Protein AF-A0A9D5PE69-F1 (afdb_monomer_lite)

Sequence (178 aa):
MKKVLILTLLLMLSMAAHSQGIYTKVTKYDKFDDVEWEKNIKTLISKSDSTIVIETKGSKPEEYRYKDIFPLAEHDGNRDNLVNIVADVWGYESQYIVFSEKNIEEFKKDYEENLGAEADSLSEDALKMALGLMVIKQIKNLPTITFRTISRYDFTFEYKTDMVWIKFKDGSRIIYSK

pLDDT: mean 82.61, std 13.85, range [40.75, 96.88]

Structure (mmCIF, N/CA/C/O backbone):
data_AF-A0A9D5PE69-F1
#
_entry.id   AF-A0A9D5PE69-F1
#
loop_
_atom_site.group_PDB
_atom_site.id
_atom_site.type_symbol
_atom_site.label_atom_id
_atom_site.label_alt_id
_atom_site.label_comp_id
_atom_site.label_asym_id
_atom_site.label_entity_id
_atom_site.label_seq_id
_atom_site.pdbx_PDB_ins_code
_atom_site.Cartn_x
_atom_site.Cartn_y
_atom_site.Cartn_z
_atom_site.occupancy
_atom_site.B_iso_or_equiv
_atom_site.auth_seq_id
_atom_site.auth_comp_id
_atom_site.auth_asym_id
_atom_site.auth_atom_id
_atom_site.pdbx_PDB_model_num
ATOM 1 N N . MET A 1 1 ? -19.891 35.396 -11.119 1.00 48.38 1 MET A N 1
ATOM 2 C CA . MET A 1 1 ? -18.513 34.876 -11.292 1.00 48.38 1 MET A CA 1
ATOM 3 C C . MET A 1 1 ? -17.858 34.459 -9.974 1.00 48.38 1 MET A C 1
ATOM 5 O O . MET A 1 1 ? -17.569 33.280 -9.845 1.00 48.38 1 MET A O 1
ATOM 9 N N . LYS A 1 2 ? -17.711 35.334 -8.959 1.00 46.41 2 LYS A N 1
ATOM 10 C CA . LYS A 1 2 ? -17.125 34.954 -7.646 1.00 46.41 2 LYS A CA 1
ATOM 11 C C . LYS A 1 2 ? -17.833 33.772 -6.953 1.00 46.41 2 LYS A C 1
ATOM 13 O O . LYS A 1 2 ? -17.172 32.876 -6.454 1.00 46.41 2 LYS A O 1
ATOM 18 N N . LYS A 1 3 ? -19.173 33.731 -6.991 1.00 48.38 3 LYS A N 1
ATOM 19 C CA . LYS A 1 3 ? -19.973 32.629 -6.414 1.00 48.38 3 LYS A CA 1
ATOM 20 C C . LYS A 1 3 ? -19.800 31.291 -7.149 1.00 48.38 3 LYS A C 1
ATOM 22 O O . LYS A 1 3 ? -19.865 30.251 -6.515 1.00 48.38 3 LYS A O 1
ATOM 27 N N . VAL A 1 4 ? -19.551 31.332 -8.462 1.00 60.97 4 VAL A N 1
ATOM 28 C CA . VAL A 1 4 ? -19.325 30.128 -9.278 1.00 60.97 4 VAL A CA 1
ATOM 29 C C . VAL A 1 4 ? -17.941 29.563 -8.984 1.00 60.97 4 VAL A C 1
ATOM 31 O O . VAL A 1 4 ? -17.851 28.384 -8.698 1.00 60.97 4 VAL A O 1
ATOM 34 N N . LEU A 1 5 ? -16.907 30.414 -8.926 1.00 58.50 5 LEU A N 1
ATOM 35 C CA . LEU A 1 5 ? -15.535 30.033 -8.555 1.00 58.50 5 LEU A CA 1
ATOM 36 C C . LEU A 1 5 ? -15.437 29.380 -7.169 1.00 58.50 5 LEU A C 1
ATOM 38 O O . LEU A 1 5 ? -14.717 28.402 -7.003 1.00 58.50 5 LEU A O 1
ATOM 42 N N . ILE A 1 6 ? -16.168 29.899 -6.178 1.00 66.12 6 ILE A N 1
ATOM 43 C CA . ILE A 1 6 ? -16.204 29.310 -4.830 1.00 66.12 6 ILE A CA 1
ATOM 44 C C . ILE A 1 6 ? -16.885 27.937 -4.857 1.00 66.12 6 ILE A C 1
ATOM 46 O O . ILE A 1 6 ? -16.416 27.014 -4.199 1.00 66.12 6 ILE A O 1
ATOM 50 N N . LEU A 1 7 ? -17.954 27.783 -5.646 1.00 61.38 7 LEU A N 1
ATOM 51 C CA . LEU A 1 7 ? -18.647 26.507 -5.799 1.00 61.38 7 LEU A CA 1
ATOM 52 C C . LEU A 1 7 ? -17.767 25.470 -6.515 1.00 61.38 7 LEU A C 1
ATOM 54 O O . LEU A 1 7 ? -17.708 24.333 -6.063 1.00 61.38 7 LEU A O 1
ATOM 58 N N . THR A 1 8 ? -17.031 25.853 -7.568 1.00 57.31 8 THR A N 1
ATOM 59 C CA . THR A 1 8 ? -16.067 24.956 -8.230 1.00 57.31 8 THR A CA 1
ATOM 60 C C . THR A 1 8 ? -14.902 24.591 -7.322 1.00 57.31 8 THR A C 1
ATOM 62 O O . THR A 1 8 ? -14.482 23.440 -7.326 1.00 57.31 8 THR A O 1
ATOM 65 N N . LEU A 1 9 ? -14.397 25.523 -6.510 1.00 57.78 9 LEU A N 1
ATOM 66 C CA . LEU A 1 9 ? -13.335 25.233 -5.545 1.00 57.78 9 LEU A CA 1
ATOM 67 C C . LEU A 1 9 ? -13.820 24.275 -4.445 1.00 57.78 9 LEU A C 1
ATOM 69 O O . LEU A 1 9 ? -13.115 23.330 -4.108 1.00 57.78 9 LEU A O 1
ATOM 73 N N . LEU A 1 10 ? -15.040 24.468 -3.933 1.00 55.41 10 LEU A N 1
ATOM 74 C CA . LEU A 1 10 ? -15.668 23.564 -2.962 1.00 55.41 10 LEU A CA 1
ATOM 75 C C . LEU A 1 10 ? -15.942 22.175 -3.553 1.00 55.41 10 LEU A C 1
ATOM 77 O O . LEU A 1 10 ? -15.739 21.186 -2.858 1.00 55.41 10 LEU A O 1
ATOM 81 N N . LEU A 1 11 ? -16.347 22.094 -4.825 1.00 49.66 11 LEU A N 1
ATOM 82 C CA . LEU A 1 11 ? -16.509 20.834 -5.562 1.00 49.66 11 LEU A CA 1
ATOM 83 C C . LEU A 1 11 ? -15.170 20.118 -5.787 1.00 49.66 11 LEU A C 1
ATOM 85 O O . LEU A 1 11 ? -15.094 18.907 -5.627 1.00 49.66 11 LEU A O 1
ATOM 89 N N . MET A 1 12 ? -14.096 20.843 -6.107 1.00 50.03 12 MET A N 1
ATOM 90 C CA . MET A 1 12 ? -12.767 20.241 -6.268 1.00 50.03 12 MET A CA 1
ATOM 91 C C . MET A 1 12 ? -12.182 19.767 -4.930 1.00 50.03 12 MET A C 1
ATOM 93 O O . MET A 1 12 ? -11.586 18.696 -4.868 1.00 50.03 12 MET A O 1
ATOM 97 N N . LEU A 1 13 ? -12.402 20.515 -3.844 1.00 49.12 13 LEU A N 1
ATOM 98 C CA . LEU A 1 13 ? -12.000 20.112 -2.493 1.00 49.12 13 LEU A CA 1
ATOM 99 C C . LEU A 1 13 ? -12.818 18.917 -1.980 1.00 49.12 13 LEU A C 1
ATOM 101 O O . LEU A 1 13 ? -12.261 18.039 -1.326 1.00 49.12 13 LEU A O 1
ATOM 105 N N . SER A 1 14 ? -14.117 18.844 -2.296 1.00 46.12 14 SER A N 1
ATOM 106 C CA . SER A 1 14 ? -14.945 17.690 -1.932 1.00 46.12 14 SER A CA 1
ATOM 107 C C . SER A 1 14 ? -14.595 16.444 -2.749 1.00 46.12 14 SER A C 1
ATOM 109 O O . SER A 1 14 ? -14.626 15.347 -2.194 1.00 46.12 14 SER A O 1
ATOM 111 N N . MET A 1 15 ? -14.195 16.596 -4.017 1.00 40.75 15 MET A N 1
ATOM 112 C CA . MET A 1 15 ? -13.679 15.500 -4.847 1.00 40.75 15 MET A CA 1
ATOM 113 C C . MET A 1 15 ? -12.302 15.011 -4.374 1.00 40.75 15 MET A C 1
ATOM 115 O O . MET A 1 15 ? -12.088 13.805 -4.306 1.00 40.75 15 MET A O 1
ATOM 119 N N . ALA A 1 16 ? -11.402 15.910 -3.958 1.00 45.75 16 ALA A N 1
ATOM 120 C CA . ALA A 1 16 ? -10.113 15.535 -3.365 1.00 45.75 16 ALA A CA 1
ATOM 121 C C . ALA A 1 16 ? -10.272 14.801 -2.019 1.00 45.75 16 ALA A C 1
ATOM 123 O O . ALA A 1 16 ? -9.491 13.908 -1.700 1.00 45.75 16 ALA A O 1
ATOM 124 N N . ALA A 1 17 ? -11.319 15.126 -1.253 1.00 43.00 17 ALA A N 1
ATOM 125 C CA . ALA A 1 17 ? -11.641 14.445 -0.001 1.00 43.00 17 ALA A CA 1
ATOM 126 C C . ALA A 1 17 ? -12.222 13.027 -0.196 1.00 43.00 17 ALA A C 1
ATOM 128 O O . ALA A 1 17 ? -12.241 12.251 0.756 1.00 43.00 17 ALA A O 1
ATOM 129 N N . HIS A 1 18 ? -12.691 12.670 -1.400 1.00 41.72 18 HIS A N 1
ATOM 130 C CA . HIS A 1 18 ? -13.380 11.395 -1.645 1.00 41.72 18 HIS A CA 1
ATOM 131 C C . HIS A 1 18 ? -12.456 10.187 -1.901 1.00 41.72 18 HIS A C 1
ATOM 133 O O . HIS A 1 18 ? -12.957 9.066 -1.889 1.00 41.72 18 HIS A O 1
ATOM 139 N N . SER A 1 19 ? -11.133 10.356 -2.065 1.00 53.53 19 SER A N 1
ATOM 140 C CA . SER A 1 19 ? -10.182 9.221 -2.173 1.00 53.53 19 SER A CA 1
ATOM 141 C C . SER A 1 19 ? -9.100 9.176 -1.084 1.00 53.53 19 SER A C 1
ATOM 143 O O . SER A 1 19 ? -8.148 8.397 -1.182 1.00 53.53 19 SER A O 1
ATOM 145 N N . GLN A 1 20 ? -9.243 9.986 -0.029 1.00 64.38 20 GLN A N 1
ATOM 146 C CA . GLN A 1 20 ? -8.244 10.129 1.028 1.00 64.38 20 GLN A CA 1
ATOM 147 C C . GLN A 1 20 ? -8.696 9.442 2.323 1.00 64.38 20 GLN A C 1
ATOM 149 O O . GLN A 1 20 ? -9.650 9.857 2.981 1.00 64.38 20 GLN A O 1
ATOM 154 N N . GLY A 1 21 ? -7.988 8.385 2.721 1.00 80.19 21 GLY A N 1
ATOM 155 C CA . GLY A 1 21 ? -8.188 7.727 4.009 1.00 80.19 21 GLY A CA 1
ATOM 156 C C . GLY A 1 21 ? -7.348 8.391 5.099 1.00 80.19 21 GLY A C 1
ATOM 157 O O . GLY A 1 21 ? -6.130 8.486 4.968 1.00 80.19 21 GLY A O 1
ATOM 158 N N . ILE A 1 22 ? -7.985 8.828 6.191 1.00 87.62 22 ILE A N 1
ATOM 159 C CA . ILE A 1 22 ? -7.286 9.279 7.404 1.00 87.62 22 ILE A CA 1
ATOM 160 C C . ILE A 1 22 ? -7.108 8.078 8.329 1.00 87.62 22 ILE A C 1
ATOM 162 O O . ILE A 1 22 ? -8.101 7.553 8.824 1.00 87.62 22 ILE A O 1
ATOM 166 N N . TYR A 1 23 ? -5.864 7.688 8.589 1.00 90.81 23 TYR A N 1
ATOM 167 C CA . TYR A 1 23 ? -5.476 6.619 9.510 1.00 90.81 23 TYR A CA 1
ATOM 168 C C . TYR A 1 23 ? -4.899 7.231 10.784 1.00 90.81 23 TYR A C 1
ATOM 170 O O . TYR A 1 23 ? -4.246 8.276 10.741 1.00 90.81 23 TYR A O 1
ATOM 178 N N . THR A 1 24 ? -5.171 6.621 11.930 1.00 92.31 24 THR A N 1
ATOM 179 C CA . THR A 1 24 ? -4.864 7.186 13.257 1.00 92.31 24 THR A CA 1
ATOM 180 C C . THR A 1 24 ? -3.729 6.451 13.961 1.00 92.31 24 THR A C 1
ATOM 182 O O . THR A 1 24 ? -3.146 6.988 14.907 1.00 92.31 24 THR A O 1
ATOM 185 N N . LYS A 1 25 ? -3.392 5.251 13.480 1.00 93.88 25 LYS A N 1
ATOM 186 C CA . LYS A 1 25 ? -2.401 4.362 14.070 1.00 93.88 25 LYS A CA 1
ATOM 187 C C . LYS A 1 25 ? -1.526 3.726 12.993 1.00 93.88 25 LYS A C 1
ATOM 189 O O . LYS A 1 25 ? -2.030 3.304 11.952 1.00 93.88 25 LYS A O 1
ATOM 194 N N . VAL A 1 26 ? -0.226 3.642 13.275 1.00 95.12 26 VAL A N 1
ATOM 195 C CA . VAL A 1 26 ? 0.774 2.979 12.430 1.00 95.12 26 VAL A CA 1
ATOM 196 C C . VAL A 1 26 ? 1.564 1.983 13.269 1.00 95.12 26 VAL A C 1
ATOM 198 O O . VAL A 1 26 ? 2.124 2.359 14.302 1.00 95.12 26 VAL A O 1
ATOM 201 N N . THR A 1 27 ? 1.634 0.738 12.810 1.00 95.88 27 THR A N 1
ATOM 202 C CA . THR A 1 27 ? 2.384 -0.338 13.466 1.00 95.88 27 THR A CA 1
ATOM 203 C C . THR A 1 27 ? 3.348 -0.970 12.470 1.00 95.88 27 THR A C 1
ATOM 205 O O . THR A 1 27 ? 2.958 -1.317 11.354 1.00 95.88 27 THR A O 1
ATOM 208 N N . LYS A 1 28 ? 4.611 -1.124 12.869 1.00 95.81 28 LYS A N 1
ATOM 209 C CA . LYS A 1 28 ? 5.624 -1.863 12.116 1.00 95.81 28 LYS A CA 1
ATOM 210 C C . LYS A 1 28 ? 5.778 -3.249 12.718 1.00 95.81 28 LYS A C 1
ATOM 212 O O . LYS A 1 28 ? 5.985 -3.383 13.923 1.00 95.81 28 LYS A O 1
ATOM 217 N N . TYR A 1 29 ? 5.715 -4.243 11.848 1.00 96.88 29 TYR A N 1
ATOM 218 C CA . TYR A 1 29 ? 6.029 -5.625 12.159 1.00 96.88 29 TYR A CA 1
ATOM 219 C C . TYR A 1 29 ? 7.286 -6.049 11.411 1.00 96.88 29 TYR A C 1
ATOM 221 O O . TYR A 1 29 ? 7.509 -5.616 10.269 1.00 96.88 29 TYR A O 1
ATOM 229 N N . ASP A 1 30 ? 8.062 -6.924 12.032 1.00 95.06 30 ASP A N 1
ATOM 230 C CA . ASP A 1 30 ? 9.142 -7.635 11.368 1.00 95.06 30 ASP A CA 1
ATOM 231 C C . ASP A 1 30 ? 8.600 -8.805 10.516 1.00 95.06 30 ASP A C 1
ATOM 233 O O . ASP A 1 30 ? 7.400 -8.921 10.254 1.00 95.06 30 ASP A O 1
ATOM 237 N N . LYS A 1 31 ? 9.501 -9.660 10.026 1.00 93.88 31 LYS A N 1
ATOM 238 C CA . LYS A 1 31 ? 9.159 -10.818 9.184 1.00 93.88 31 LYS A CA 1
ATOM 239 C C . LYS A 1 31 ? 8.583 -12.019 9.947 1.00 93.88 31 LYS A C 1
ATOM 241 O O . LYS A 1 31 ? 8.164 -12.979 9.306 1.00 93.88 31 LYS A O 1
ATOM 246 N N . PHE A 1 32 ? 8.620 -11.993 11.277 1.00 94.75 32 PHE A N 1
ATOM 247 C CA . PHE A 1 32 ? 8.115 -13.035 12.171 1.00 94.75 32 PHE A CA 1
ATOM 248 C C . PHE A 1 32 ? 6.811 -12.624 12.863 1.00 94.75 32 PHE A C 1
ATOM 250 O O . PHE A 1 32 ? 6.362 -13.310 13.775 1.00 94.75 32 PHE A O 1
ATOM 257 N N . ASP A 1 33 ? 6.187 -11.540 12.390 1.00 90.25 33 ASP A N 1
ATOM 258 C CA . ASP A 1 33 ? 4.982 -10.938 12.959 1.00 90.25 33 ASP A CA 1
ATOM 259 C C . ASP A 1 33 ? 5.182 -10.307 14.353 1.00 90.25 33 ASP A C 1
ATOM 261 O O . ASP A 1 33 ? 4.195 -9.965 15.013 1.00 90.25 33 ASP A O 1
ATOM 265 N N . ASP A 1 34 ? 6.427 -10.049 14.767 1.00 95.00 34 ASP A N 1
ATOM 266 C CA . ASP A 1 34 ? 6.729 -9.318 15.997 1.00 95.00 34 ASP A CA 1
ATOM 267 C C . ASP A 1 34 ? 6.584 -7.806 15.779 1.00 95.00 34 ASP A C 1
ATOM 269 O O . ASP A 1 34 ? 6.967 -7.257 14.743 1.00 95.00 34 ASP A O 1
ATOM 273 N N . VAL A 1 35 ? 6.018 -7.103 16.766 1.00 96.75 35 VAL A N 1
ATOM 274 C CA . VAL A 1 35 ? 5.859 -5.642 16.714 1.00 96.75 35 VAL A CA 1
ATOM 275 C C . VAL A 1 35 ? 7.199 -4.971 17.019 1.00 96.75 35 VAL A C 1
ATOM 277 O O . VAL A 1 35 ? 7.646 -4.973 18.164 1.00 96.75 35 VAL A O 1
ATOM 280 N N . GLU A 1 36 ? 7.808 -4.330 16.020 1.00 96.44 36 GLU A N 1
ATOM 281 C CA . GLU A 1 36 ? 9.028 -3.534 16.218 1.00 96.44 36 GLU A CA 1
ATOM 282 C C . GLU A 1 36 ? 8.713 -2.190 16.882 1.00 96.44 36 GLU A C 1
ATOM 284 O O . GLU A 1 36 ? 9.415 -1.744 17.789 1.00 96.44 36 GLU A O 1
ATOM 289 N N . TRP A 1 37 ? 7.657 -1.516 16.414 1.00 96.75 37 TRP A N 1
ATOM 290 C CA . TRP A 1 37 ? 7.181 -0.265 17.001 1.00 96.75 37 TRP A CA 1
ATOM 291 C C . TRP A 1 37 ? 5.731 0.041 16.631 1.00 96.75 37 TRP A C 1
ATOM 293 O O . TRP A 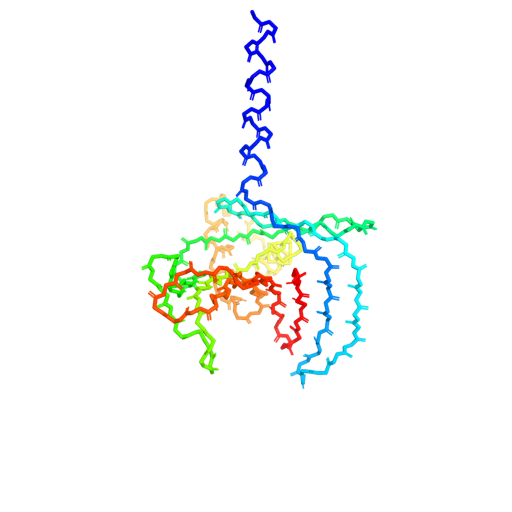1 37 ? 5.199 -0.404 15.613 1.00 96.75 37 TRP A O 1
ATOM 303 N N . GLU A 1 38 ? 5.109 0.890 17.447 1.00 96.56 38 GLU A N 1
ATOM 304 C CA . GLU A 1 38 ? 3.738 1.355 17.272 1.00 96.56 38 GLU A CA 1
ATOM 305 C C . GLU A 1 38 ? 3.620 2.850 17.599 1.00 96.56 38 GLU A C 1
ATOM 307 O O . GLU A 1 38 ? 4.224 3.340 18.555 1.00 96.56 38 GLU A O 1
ATOM 312 N N . LYS A 1 39 ? 2.852 3.593 16.792 1.00 95.25 39 LYS A N 1
ATOM 313 C CA . LYS A 1 39 ? 2.626 5.033 16.970 1.00 95.25 39 LYS A CA 1
ATOM 314 C C . LYS A 1 39 ? 1.165 5.401 16.719 1.00 95.25 39 LYS A C 1
ATOM 316 O O . LYS A 1 39 ? 0.601 5.071 15.678 1.00 95.25 39 LYS A O 1
ATOM 321 N N . ASN A 1 40 ? 0.594 6.190 17.627 1.00 95.75 40 ASN A N 1
ATOM 322 C CA . ASN A 1 40 ? -0.689 6.868 17.422 1.00 95.75 40 ASN A CA 1
ATOM 323 C C . ASN A 1 40 ? -0.441 8.189 16.687 1.00 95.75 40 ASN A C 1
ATOM 325 O O . ASN A 1 40 ? -0.222 9.234 17.304 1.00 95.75 40 ASN A O 1
ATOM 329 N N . ILE A 1 41 ? -0.398 8.127 15.358 1.00 93.25 41 ILE A N 1
ATOM 330 C CA . ILE A 1 41 ? -0.054 9.255 14.499 1.00 93.25 41 ILE A CA 1
ATOM 331 C C . ILE A 1 41 ? -0.982 9.315 13.293 1.00 93.25 41 ILE A C 1
ATOM 333 O O . ILE A 1 41 ? -1.252 8.313 12.633 1.00 93.25 41 ILE A O 1
ATOM 337 N N . LYS A 1 42 ? -1.471 10.524 13.003 1.00 93.25 42 LYS A N 1
ATOM 338 C CA . LYS A 1 42 ? -2.332 10.749 11.845 1.00 93.25 42 LYS A CA 1
ATOM 339 C C . LYS A 1 42 ? -1.527 10.583 10.562 1.00 93.25 42 LYS A C 1
ATOM 341 O O . LYS A 1 42 ? -0.511 11.259 10.388 1.00 93.25 42 LYS A O 1
ATOM 346 N N . THR A 1 43 ? -2.034 9.733 9.682 1.00 92.69 43 THR A N 1
ATOM 347 C CA . THR A 1 43 ? -1.486 9.487 8.352 1.00 92.69 43 THR A CA 1
ATOM 348 C C . THR A 1 43 ? -2.590 9.643 7.324 1.00 92.69 43 THR A C 1
ATOM 350 O O . THR A 1 43 ? -3.671 9.078 7.479 1.00 92.69 43 THR A O 1
ATOM 353 N N . LEU A 1 44 ? -2.327 10.425 6.287 1.00 92.88 44 LEU A N 1
ATOM 354 C CA . LEU A 1 44 ? -3.198 10.544 5.130 1.00 92.88 44 LEU A CA 1
ATOM 355 C C . LEU A 1 44 ? -2.691 9.598 4.049 1.00 92.88 44 LEU A C 1
ATOM 357 O O . LEU A 1 44 ? -1.515 9.649 3.700 1.00 92.88 44 LEU A O 1
ATOM 361 N N . ILE A 1 45 ? -3.565 8.740 3.532 1.00 93.12 45 ILE A N 1
ATOM 362 C CA . ILE A 1 45 ? -3.247 7.890 2.383 1.00 93.12 45 ILE A CA 1
ATOM 363 C C . ILE A 1 45 ? -4.222 8.230 1.269 1.00 93.12 45 ILE A C 1
ATOM 365 O O . ILE A 1 45 ? -5.433 8.050 1.422 1.00 93.12 45 ILE A O 1
ATOM 369 N N . SER A 1 46 ? -3.676 8.727 0.166 1.00 91.25 46 SER A N 1
ATOM 370 C CA . SER A 1 46 ? -4.424 9.142 -1.017 1.00 91.25 46 SER A CA 1
ATOM 371 C C . SER A 1 46 ? -4.075 8.229 -2.183 1.00 91.25 46 SER A C 1
ATOM 373 O O . SER A 1 46 ? -2.900 7.936 -2.407 1.00 91.25 46 SER A O 1
ATOM 375 N N . LYS A 1 47 ? -5.082 7.806 -2.948 1.00 90.62 47 LYS A N 1
ATOM 376 C CA . LYS A 1 47 ? -4.900 7.019 -4.174 1.00 90.62 47 LYS A CA 1
ATOM 377 C C . LYS A 1 47 ? -5.479 7.773 -5.369 1.00 90.62 47 LYS A C 1
ATOM 379 O O . LYS A 1 47 ? -6.609 8.259 -5.311 1.00 90.62 47 LYS A O 1
ATOM 384 N N . SER A 1 48 ? -4.694 7.851 -6.436 1.00 89.25 48 SER A N 1
ATOM 385 C CA . SER A 1 48 ? -5.100 8.257 -7.784 1.00 89.25 48 SER A CA 1
ATOM 386 C C . SER A 1 48 ? -4.950 7.075 -8.744 1.00 89.25 48 SER A C 1
ATOM 388 O O . SER A 1 48 ? -4.573 5.985 -8.318 1.00 89.25 48 SER A O 1
ATOM 390 N N . ASP A 1 49 ? -5.200 7.277 -10.036 1.00 86.06 49 ASP A N 1
ATOM 391 C CA . ASP A 1 49 ? -5.179 6.217 -11.056 1.00 86.06 49 ASP A CA 1
ATOM 392 C C . ASP A 1 49 ? -3.810 5.536 -11.238 1.00 86.06 49 ASP A C 1
ATOM 394 O O . ASP A 1 49 ? -3.739 4.403 -11.702 1.00 86.06 49 ASP A O 1
ATOM 398 N N . SER A 1 50 ? -2.714 6.204 -10.869 1.00 85.25 50 SER A N 1
ATOM 399 C CA . SER A 1 50 ? -1.351 5.677 -11.053 1.00 85.25 50 SER A CA 1
ATOM 400 C C . SER A 1 50 ? -0.438 5.854 -9.846 1.00 85.25 50 SER A C 1
ATOM 402 O O . SER A 1 50 ? 0.728 5.456 -9.899 1.00 85.25 50 SER A O 1
ATOM 404 N N . THR A 1 51 ? -0.923 6.503 -8.788 1.00 91.38 51 THR A N 1
ATOM 405 C CA . THR A 1 51 ? -0.089 6.916 -7.661 1.00 91.38 51 THR A CA 1
ATOM 406 C C . THR A 1 51 ? -0.808 6.704 -6.333 1.00 91.38 51 THR A C 1
ATOM 408 O O . THR A 1 51 ? -2.006 6.949 -6.202 1.00 91.38 51 THR A O 1
ATOM 411 N N . ILE A 1 52 ? -0.059 6.261 -5.333 1.00 93.56 52 ILE A N 1
ATOM 412 C CA . ILE A 1 52 ? -0.442 6.205 -3.927 1.00 93.56 52 ILE A CA 1
ATOM 413 C C . ILE A 1 52 ? 0.508 7.137 -3.177 1.00 93.56 52 ILE A C 1
ATOM 415 O O . ILE A 1 52 ? 1.723 7.035 -3.327 1.00 93.56 52 ILE A O 1
ATOM 419 N N . VAL A 1 53 ? -0.038 8.047 -2.378 1.00 93.88 53 VAL A N 1
ATOM 420 C CA . VAL A 1 53 ? 0.740 8.986 -1.562 1.00 93.88 53 VAL A CA 1
ATOM 421 C C . VAL A 1 53 ? 0.438 8.726 -0.096 1.00 93.88 53 VAL A C 1
ATOM 423 O O . VAL A 1 53 ? -0.730 8.677 0.292 1.00 93.88 53 VAL A O 1
ATOM 426 N N . ILE A 1 54 ? 1.487 8.565 0.710 1.00 93.69 54 ILE A N 1
ATOM 427 C CA . ILE A 1 54 ? 1.400 8.350 2.156 1.00 93.69 54 ILE A CA 1
ATOM 428 C C . ILE A 1 54 ? 2.037 9.543 2.867 1.00 93.69 54 ILE A C 1
ATOM 430 O O . ILE A 1 54 ? 3.244 9.765 2.795 1.00 93.69 54 ILE A O 1
ATOM 434 N N . GLU A 1 55 ? 1.224 10.304 3.595 1.00 93.88 55 GLU A N 1
ATOM 435 C CA . GLU A 1 55 ? 1.651 11.482 4.350 1.00 93.88 55 GLU A CA 1
ATOM 436 C C . GLU A 1 55 ? 1.446 11.255 5.845 1.00 93.88 55 GLU A C 1
ATOM 438 O O . GLU A 1 55 ? 0.346 11.404 6.383 1.00 93.88 55 GLU A O 1
ATOM 443 N N . THR A 1 56 ? 2.523 10.906 6.544 1.00 91.75 56 THR A N 1
ATOM 444 C CA . THR A 1 56 ? 2.512 10.815 8.008 1.00 91.75 56 THR A CA 1
ATOM 445 C C . THR A 1 56 ? 2.814 12.187 8.606 1.00 91.75 56 THR A C 1
ATOM 447 O O . THR A 1 56 ? 3.751 12.866 8.184 1.00 91.75 56 THR A O 1
ATOM 450 N N . LYS A 1 57 ? 2.039 12.619 9.610 1.00 89.44 57 LYS A N 1
ATOM 451 C CA . LYS A 1 57 ? 2.219 13.933 10.248 1.00 89.44 57 LYS A CA 1
ATOM 452 C C . LYS A 1 57 ? 3.668 14.138 10.722 1.00 89.44 57 LYS A C 1
ATOM 454 O O . LYS A 1 57 ? 4.135 13.428 11.602 1.00 89.44 57 LYS A O 1
ATOM 459 N N . GLY A 1 58 ? 4.343 15.168 10.211 1.00 87.50 58 GLY A N 1
ATOM 460 C CA . GLY A 1 58 ? 5.724 15.492 10.596 1.00 87.50 58 GLY A CA 1
ATOM 461 C C . GLY A 1 58 ? 6.800 14.711 9.833 1.00 87.50 58 GLY A C 1
ATOM 462 O O . GLY A 1 58 ? 7.969 14.783 10.199 1.00 87.50 58 GLY A O 1
ATOM 463 N N . SER A 1 59 ? 6.427 13.987 8.779 1.00 89.56 59 SER A N 1
ATOM 464 C CA . SER A 1 59 ? 7.344 13.312 7.857 1.00 89.56 59 SER A CA 1
ATOM 465 C C . SER A 1 59 ? 7.152 13.833 6.431 1.00 89.56 59 SER A C 1
ATOM 467 O O . SER A 1 59 ? 6.110 14.406 6.108 1.00 89.56 59 SER A O 1
ATOM 469 N N . LYS A 1 60 ? 8.167 13.661 5.577 1.00 90.00 60 LYS A N 1
ATOM 470 C CA . LYS A 1 60 ? 8.036 13.951 4.143 1.00 90.00 60 LYS A CA 1
ATOM 471 C C . LYS A 1 60 ? 7.026 12.962 3.529 1.00 90.00 60 LYS A C 1
ATOM 473 O O . LYS A 1 60 ? 7.087 11.787 3.889 1.00 90.00 60 LYS A O 1
ATOM 478 N N . PRO A 1 61 ? 6.133 13.405 2.626 1.00 91.50 61 PRO A N 1
ATOM 479 C CA . PRO A 1 61 ? 5.287 12.510 1.845 1.00 91.50 61 PRO A CA 1
ATOM 480 C C . PRO A 1 61 ? 6.104 11.456 1.095 1.00 91.50 61 PRO A C 1
ATOM 482 O O . PRO A 1 61 ? 7.127 11.783 0.486 1.00 91.50 61 PRO A O 1
ATOM 485 N N . GLU A 1 62 ? 5.630 10.215 1.112 1.00 91.44 62 GLU A N 1
ATOM 486 C CA . GLU A 1 62 ? 6.158 9.140 0.277 1.00 91.44 62 GLU A CA 1
ATOM 487 C C . GLU A 1 62 ? 5.216 8.892 -0.902 1.00 91.44 62 GLU A C 1
ATOM 489 O O . GLU A 1 62 ? 4.019 8.661 -0.715 1.00 91.44 62 GLU A O 1
ATOM 494 N N . GLU A 1 63 ? 5.764 8.946 -2.118 1.00 91.88 63 GLU A N 1
ATOM 495 C CA . GLU A 1 63 ? 5.040 8.687 -3.362 1.00 91.88 63 GLU A CA 1
ATOM 496 C C . GLU A 1 63 ? 5.389 7.298 -3.905 1.00 91.88 63 GLU A C 1
ATOM 498 O O . GLU A 1 63 ? 6.558 6.944 -4.080 1.00 91.88 63 GLU A O 1
ATOM 503 N N . TYR A 1 64 ? 4.348 6.535 -4.220 1.00 91.56 64 TYR A N 1
ATOM 504 C CA . TYR A 1 64 ? 4.419 5.206 -4.799 1.00 91.56 64 TYR A CA 1
ATOM 505 C C . TYR A 1 64 ? 3.644 5.181 -6.113 1.00 91.56 64 TYR A C 1
ATOM 507 O O . TYR A 1 64 ? 2.448 5.451 -6.141 1.00 91.56 64 TYR A O 1
ATOM 515 N N . ARG A 1 65 ? 4.298 4.828 -7.216 1.00 90.69 65 ARG A N 1
ATOM 516 C CA . ARG A 1 65 ? 3.638 4.605 -8.509 1.00 90.69 65 ARG A CA 1
ATOM 517 C C . ARG A 1 65 ? 3.160 3.167 -8.609 1.00 90.69 65 ARG A C 1
ATOM 519 O O . ARG A 1 65 ? 3.795 2.275 -8.056 1.00 90.69 65 ARG A O 1
ATOM 526 N N . TYR A 1 66 ? 2.082 2.931 -9.341 1.00 90.62 66 TYR A N 1
ATOM 527 C CA . TYR A 1 66 ? 1.589 1.586 -9.631 1.00 90.62 66 TYR A CA 1
ATOM 528 C C . TYR A 1 66 ? 0.882 1.546 -10.990 1.00 90.62 66 TYR A C 1
ATOM 530 O O . TYR A 1 66 ? 0.617 2.584 -11.601 1.00 90.62 66 TYR A O 1
ATOM 538 N N . LYS A 1 67 ? 0.599 0.336 -11.478 1.00 87.75 67 LYS A N 1
ATOM 539 C CA . LYS A 1 67 ? -0.279 0.116 -12.630 1.00 87.75 67 LYS A CA 1
ATOM 540 C C . LYS A 1 67 ? -1.370 -0.863 -12.247 1.00 87.75 67 LYS A C 1
ATOM 542 O O . LYS A 1 67 ? -1.072 -1.939 -11.737 1.00 87.75 67 LYS A O 1
ATOM 547 N N . ASP A 1 68 ? -2.604 -0.488 -12.541 1.00 90.38 68 ASP A N 1
ATOM 548 C CA . ASP A 1 68 ? -3.779 -1.323 -12.326 1.00 90.38 68 ASP A CA 1
ATOM 549 C C . ASP A 1 68 ? -3.964 -2.308 -13.495 1.00 90.38 68 ASP A C 1
ATOM 551 O O . ASP A 1 68 ? -4.801 -2.123 -14.378 1.00 90.38 68 ASP A O 1
ATOM 555 N N . ILE A 1 69 ? -3.055 -3.282 -13.589 1.00 88.56 69 ILE A N 1
ATOM 556 C CA . ILE A 1 69 ? -3.064 -4.332 -14.615 1.00 88.56 69 ILE A CA 1
ATOM 557 C C . ILE A 1 69 ? -2.562 -5.641 -14.017 1.00 88.56 69 ILE A C 1
ATOM 559 O O . ILE A 1 69 ? -1.606 -5.647 -13.248 1.00 88.56 69 ILE A O 1
ATOM 563 N N . PHE A 1 70 ? -3.126 -6.771 -14.432 1.00 81.62 70 PHE A N 1
ATOM 564 C CA . PHE A 1 70 ? -2.577 -8.078 -14.078 1.00 81.62 70 PHE A CA 1
ATOM 565 C C . PHE A 1 70 ? -1.186 -8.277 -14.725 1.00 81.62 70 PHE A C 1
ATOM 567 O O . PHE A 1 70 ? -1.028 -7.952 -15.907 1.00 81.62 70 PHE A O 1
ATOM 574 N N . PRO A 1 71 ? -0.166 -8.811 -14.018 1.00 85.12 71 PRO A N 1
ATOM 575 C CA . PRO A 1 71 ? -0.155 -9.305 -12.632 1.00 85.12 71 PRO A CA 1
ATOM 576 C C . PRO A 1 71 ? 0.374 -8.282 -11.597 1.00 85.12 71 PRO A C 1
ATOM 578 O O . PRO A 1 71 ? 0.849 -8.668 -10.535 1.00 85.12 71 PRO A O 1
ATOM 581 N N . LEU A 1 72 ? 0.386 -6.986 -11.921 1.00 87.94 72 LEU A N 1
ATOM 582 C CA . LEU A 1 72 ? 0.858 -5.907 -11.037 1.00 87.94 72 LEU A CA 1
ATOM 583 C C . LEU A 1 72 ? -0.198 -5.440 -10.028 1.00 87.94 72 LEU A C 1
ATOM 585 O O . LEU A 1 72 ? 0.151 -4.764 -9.058 1.00 87.94 72 LEU A O 1
ATOM 589 N N . ALA A 1 73 ? -1.459 -5.787 -10.264 1.00 92.12 73 ALA A N 1
ATOM 590 C CA . ALA A 1 73 ? -2.568 -5.545 -9.364 1.00 92.12 73 ALA A CA 1
ATOM 591 C C . ALA A 1 73 ? -3.483 -6.773 -9.286 1.00 92.12 73 ALA A C 1
ATOM 593 O O . ALA A 1 73 ? -3.626 -7.518 -10.262 1.00 92.12 73 ALA A O 1
ATOM 594 N N . GLU A 1 74 ? -4.091 -6.959 -8.119 1.00 93.50 74 GLU A N 1
ATOM 595 C CA . GLU A 1 74 ? -5.069 -8.006 -7.823 1.00 93.50 74 GLU A CA 1
ATOM 596 C C . GLU A 1 74 ? -6.200 -7.408 -6.980 1.00 93.50 74 GLU A C 1
ATOM 598 O O . GLU A 1 74 ? -5.958 -6.563 -6.113 1.00 93.50 74 GLU A O 1
ATOM 603 N N . HIS A 1 75 ? -7.440 -7.814 -7.259 1.00 94.31 75 HIS A N 1
ATOM 604 C CA . HIS A 1 75 ? -8.631 -7.286 -6.596 1.00 94.31 75 HIS A CA 1
ATOM 605 C C . HIS A 1 75 ? -9.558 -8.426 -6.209 1.00 94.31 75 HIS A C 1
ATOM 607 O O . HIS A 1 75 ? -10.099 -9.115 -7.075 1.00 94.31 75 HIS A O 1
ATOM 613 N N . ASP A 1 76 ? -9.784 -8.556 -4.908 1.00 93.50 76 ASP A N 1
ATOM 614 C CA . ASP A 1 76 ? -10.627 -9.585 -4.326 1.00 93.50 76 ASP A CA 1
ATOM 615 C C . ASP A 1 76 ? -11.899 -8.949 -3.781 1.00 93.50 76 ASP A C 1
ATOM 617 O O . ASP A 1 76 ? -11.887 -8.216 -2.787 1.00 93.50 76 ASP A O 1
ATOM 621 N N . GLY A 1 77 ? -13.012 -9.234 -4.454 1.00 90.88 77 GLY A N 1
ATOM 622 C CA . GLY A 1 77 ? -14.316 -8.680 -4.117 1.00 90.88 77 GLY A CA 1
ATOM 623 C C . GLY A 1 77 ? -14.435 -7.177 -4.374 1.00 90.88 77 GLY A C 1
ATOM 624 O O . GLY A 1 77 ? -13.567 -6.517 -4.942 1.00 90.88 77 GLY A O 1
ATOM 625 N N . ASN A 1 78 ? -15.575 -6.629 -3.978 1.00 90.12 78 ASN A N 1
ATOM 626 C CA . ASN A 1 78 ? -15.844 -5.196 -3.932 1.00 90.12 78 ASN A CA 1
ATOM 627 C C . ASN A 1 78 ? -17.013 -4.939 -2.966 1.00 90.12 78 ASN A C 1
ATOM 629 O O . ASN A 1 78 ? -17.510 -5.855 -2.313 1.00 90.12 78 ASN A O 1
ATOM 633 N N . ARG A 1 79 ? -17.472 -3.689 -2.870 1.00 86.88 79 ARG A N 1
ATOM 634 C CA . ARG A 1 79 ? -18.585 -3.320 -1.984 1.00 86.88 79 ARG A CA 1
ATOM 635 C C . ARG A 1 79 ? -19.886 -4.088 -2.270 1.00 86.88 79 ARG A C 1
ATOM 637 O O . ARG A 1 79 ? -20.646 -4.324 -1.335 1.00 86.88 79 ARG A O 1
ATOM 644 N N . ASP A 1 80 ? -20.121 -4.467 -3.522 1.00 88.88 80 ASP A N 1
ATOM 645 C CA . ASP A 1 80 ? -21.320 -5.184 -3.968 1.00 88.88 80 ASP A CA 1
ATOM 646 C C . ASP A 1 80 ? -21.128 -6.713 -3.968 1.00 88.88 80 ASP A C 1
ATOM 648 O O . ASP A 1 80 ? -22.099 -7.460 -4.064 1.00 88.88 80 ASP A O 1
ATOM 652 N N . ASN A 1 81 ? -19.886 -7.189 -3.848 1.00 89.62 81 ASN A N 1
ATOM 653 C CA . ASN A 1 81 ? -19.522 -8.601 -3.845 1.00 89.62 81 ASN A CA 1
ATOM 654 C C . ASN A 1 81 ? -18.439 -8.866 -2.793 1.00 89.62 81 ASN A C 1
ATOM 656 O O . ASN A 1 81 ? -17.243 -8.835 -3.096 1.00 89.62 81 ASN A O 1
ATOM 660 N N . LEU A 1 82 ? -18.865 -9.090 -1.551 1.00 90.62 82 LEU A N 1
ATOM 661 C CA . LEU A 1 82 ? -17.958 -9.412 -0.455 1.00 90.62 82 LEU A CA 1
ATOM 662 C C . LEU A 1 82 ? -17.364 -10.807 -0.635 1.00 90.62 82 LEU A C 1
ATOM 664 O O . LEU A 1 82 ? -18.044 -11.745 -1.046 1.00 90.62 82 LEU A O 1
ATOM 668 N N . VAL A 1 83 ? -16.099 -10.945 -0.261 1.00 93.00 83 VAL A N 1
ATOM 669 C CA . VAL A 1 83 ? -15.374 -12.215 -0.281 1.00 93.00 83 VAL A CA 1
ATOM 670 C C . VAL A 1 83 ? -14.787 -12.508 1.095 1.00 93.00 83 VAL A C 1
ATOM 672 O O . VAL A 1 83 ? -14.540 -11.597 1.890 1.00 93.00 83 VAL A O 1
ATOM 675 N N . ASN A 1 84 ? -14.567 -13.791 1.386 1.00 91.94 84 ASN A N 1
ATOM 676 C CA . ASN A 1 84 ? -13.798 -14.207 2.553 1.00 91.94 84 ASN A CA 1
ATOM 677 C C . ASN A 1 84 ? -12.321 -13.948 2.251 1.00 91.94 84 ASN A C 1
ATOM 679 O O . ASN A 1 84 ? -11.712 -14.666 1.461 1.00 91.94 84 ASN A O 1
ATOM 683 N N . ILE A 1 85 ? -11.777 -12.886 2.839 1.00 90.12 85 ILE A N 1
ATOM 684 C CA . ILE A 1 85 ? -10.408 -12.450 2.573 1.00 90.12 85 ILE A CA 1
ATOM 685 C C . ILE A 1 85 ? -9.417 -13.339 3.328 1.00 90.12 85 ILE A C 1
ATOM 687 O O . ILE A 1 85 ? -8.374 -13.721 2.804 1.00 90.12 85 ILE A O 1
ATOM 691 N N . VAL A 1 86 ? -9.718 -13.643 4.594 1.00 86.56 86 VAL A N 1
ATOM 692 C CA . VAL A 1 86 ? -8.889 -14.505 5.444 1.00 86.56 86 VAL A CA 1
ATOM 693 C C . VAL A 1 86 ? -9.670 -14.951 6.674 1.00 86.56 86 VAL A C 1
ATOM 695 O O . VAL A 1 86 ? -10.247 -14.110 7.347 1.00 86.56 86 VAL A O 1
ATOM 698 N N . ALA A 1 87 ? -9.630 -16.242 7.018 1.00 86.25 87 ALA A N 1
ATOM 699 C CA . ALA A 1 87 ? -10.094 -16.776 8.308 1.00 86.25 87 ALA A CA 1
ATOM 700 C C . ALA A 1 87 ? -11.426 -16.168 8.811 1.00 86.25 87 ALA A C 1
ATOM 702 O O . ALA A 1 87 ? -11.487 -15.608 9.905 1.00 86.25 87 ALA A O 1
ATOM 703 N N . ASP A 1 88 ? -12.471 -16.234 7.979 1.00 86.56 88 ASP A N 1
ATOM 704 C CA . ASP A 1 88 ? -13.824 -15.717 8.264 1.00 86.56 88 ASP A CA 1
ATOM 705 C C . ASP A 1 88 ? -13.923 -14.190 8.422 1.00 86.56 88 ASP A C 1
ATOM 707 O O . ASP A 1 88 ? -14.913 -13.650 8.922 1.00 86.56 88 ASP A O 1
ATOM 711 N N . VAL A 1 89 ? -12.919 -13.466 7.932 1.00 87.62 89 VAL A N 1
ATOM 712 C CA . VAL A 1 89 ? -12.954 -12.015 7.757 1.00 87.62 89 VAL A CA 1
ATOM 713 C C . VAL A 1 89 ? -13.465 -11.701 6.358 1.00 87.62 89 VAL A C 1
ATOM 715 O O . VAL A 1 89 ? -12.776 -11.911 5.358 1.00 87.62 89 VAL A O 1
ATOM 718 N N . TRP A 1 90 ? -14.678 -11.160 6.305 1.00 91.50 90 TRP A N 1
ATOM 719 C CA . TRP A 1 90 ? -15.348 -10.785 5.066 1.00 91.50 90 TRP A CA 1
ATOM 720 C C . TRP A 1 90 ? -15.114 -9.323 4.712 1.00 91.50 90 TRP A C 1
ATOM 722 O O . TRP A 1 90 ? -15.074 -8.449 5.583 1.00 91.50 90 TRP A O 1
ATOM 732 N N . GLY A 1 91 ? -14.982 -9.041 3.422 1.00 93.12 91 GLY A N 1
ATOM 733 C CA . GLY A 1 91 ? -14.751 -7.693 2.929 1.00 93.12 91 GLY A CA 1
ATOM 734 C C . GLY A 1 91 ? -14.324 -7.690 1.469 1.00 93.12 91 GLY A C 1
ATOM 735 O O . GLY A 1 91 ? -14.732 -8.553 0.697 1.00 93.12 91 GLY A O 1
ATOM 736 N N . TYR A 1 92 ? -13.487 -6.724 1.116 1.00 93.31 92 TYR A N 1
ATOM 737 C CA . TYR A 1 92 ? -12.778 -6.706 -0.155 1.00 93.31 92 TYR A CA 1
ATOM 738 C C . TYR A 1 92 ? -11.368 -6.150 0.030 1.00 93.31 92 TYR A C 1
ATOM 740 O O . TYR A 1 92 ? -11.096 -5.385 0.967 1.00 93.31 92 TYR A O 1
ATOM 748 N N . GLU A 1 93 ? -10.468 -6.514 -0.875 1.00 94.44 93 GLU A N 1
ATOM 749 C CA . GLU A 1 93 ? -9.125 -5.958 -0.904 1.00 94.44 93 GLU A CA 1
ATOM 750 C C . GLU A 1 93 ? -8.613 -5.682 -2.311 1.00 94.44 93 GLU A C 1
ATOM 752 O O . GLU A 1 93 ? -9.103 -6.193 -3.315 1.00 94.44 93 GLU A O 1
ATOM 757 N N . SER A 1 94 ? -7.636 -4.790 -2.389 1.00 94.25 94 SER A N 1
ATOM 758 C CA . SER A 1 94 ? -6.915 -4.493 -3.617 1.00 94.25 94 SER A CA 1
ATOM 759 C C . SER A 1 94 ? -5.436 -4.391 -3.313 1.00 94.25 94 SER A C 1
ATOM 761 O O . SER A 1 94 ? -5.028 -3.629 -2.431 1.00 94.25 94 SER A O 1
ATOM 763 N N . GLN A 1 95 ? -4.648 -5.158 -4.049 1.00 94.88 95 GLN A N 1
ATOM 764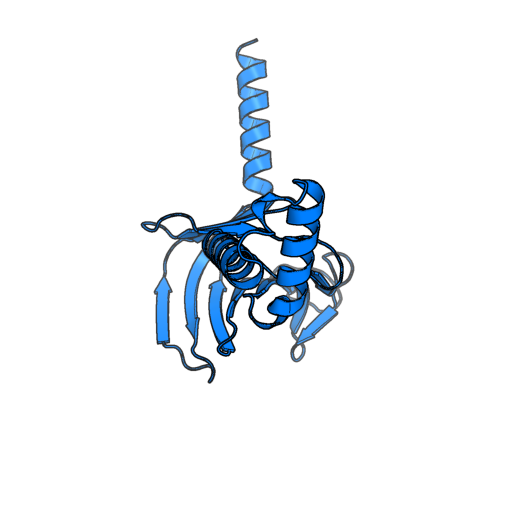 C CA . GLN A 1 95 ? -3.208 -5.259 -3.902 1.00 94.88 95 GLN A CA 1
ATOM 765 C C . GLN A 1 95 ? -2.532 -4.624 -5.111 1.00 94.88 95 GLN A C 1
ATOM 767 O O . GLN A 1 95 ? -2.947 -4.843 -6.246 1.00 94.88 95 GLN A O 1
ATOM 772 N N . TYR A 1 96 ? -1.479 -3.852 -4.864 1.00 94.75 96 TYR A N 1
ATOM 773 C CA . TYR A 1 96 ? -0.719 -3.174 -5.906 1.00 94.75 96 TYR A CA 1
ATOM 774 C C . TYR A 1 96 ? 0.769 -3.367 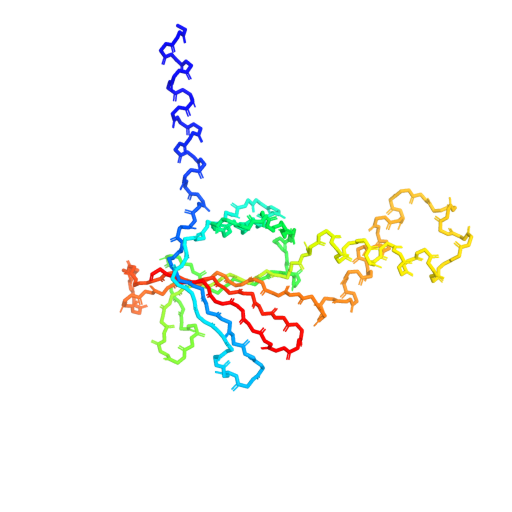-5.668 1.00 94.75 96 TYR A C 1
ATOM 776 O O . TYR A 1 96 ? 1.279 -3.069 -4.586 1.00 94.75 96 TYR A O 1
ATOM 784 N N . ILE A 1 97 ? 1.478 -3.812 -6.695 1.00 92.88 97 ILE A N 1
ATOM 785 C CA . ILE A 1 97 ? 2.937 -3.803 -6.720 1.00 92.88 97 ILE A CA 1
ATOM 786 C C . ILE A 1 97 ? 3.371 -2.378 -7.041 1.00 92.88 97 ILE A C 1
ATOM 788 O O . ILE A 1 97 ? 2.968 -1.815 -8.064 1.00 92.88 97 ILE A O 1
ATOM 792 N N . VAL A 1 98 ? 4.162 -1.781 -6.148 1.00 91.75 98 VAL A N 1
ATOM 793 C CA . VAL A 1 98 ? 4.447 -0.347 -6.209 1.00 91.75 98 VAL A CA 1
ATOM 794 C C . VAL A 1 98 ? 5.924 -0.015 -6.398 1.00 91.75 98 VAL A C 1
ATOM 796 O O . VAL A 1 98 ? 6.828 -0.750 -5.998 1.00 91.75 98 VAL A O 1
ATOM 799 N N . PHE A 1 99 ? 6.158 1.1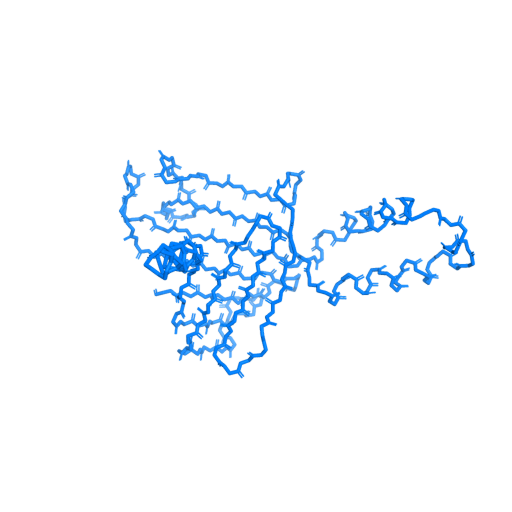56 -6.982 1.00 88.19 99 PHE A N 1
ATOM 800 C CA . PHE A 1 99 ? 7.470 1.701 -7.304 1.00 88.19 99 PHE A CA 1
ATOM 801 C C . PHE A 1 99 ? 7.670 3.014 -6.559 1.00 88.19 99 PHE A C 1
ATOM 803 O O . PHE A 1 99 ? 6.910 3.958 -6.768 1.00 88.19 99 PHE A O 1
ATOM 810 N N . SER A 1 100 ? 8.698 3.098 -5.722 1.00 85.62 100 SER A N 1
ATOM 811 C CA . SER A 1 100 ? 9.173 4.396 -5.241 1.00 85.62 100 SER A CA 1
ATOM 812 C C . SER A 1 100 ? 10.071 5.046 -6.299 1.00 85.62 100 SER A C 1
ATOM 814 O O . SER A 1 100 ? 10.606 4.368 -7.180 1.00 85.62 100 SER A O 1
ATOM 816 N N . GLU A 1 101 ? 10.275 6.357 -6.191 1.00 79.94 101 GLU A N 1
ATOM 817 C CA . GLU A 1 101 ? 11.253 7.084 -7.013 1.00 79.94 101 GLU A CA 1
ATOM 818 C C . GLU A 1 101 ? 12.653 6.457 -6.905 1.00 79.94 101 GLU A C 1
ATOM 820 O O . GLU A 1 101 ? 13.295 6.193 -7.919 1.00 79.94 101 GLU A O 1
ATOM 825 N N . LYS A 1 102 ? 13.049 6.067 -5.687 1.00 81.88 102 LYS A N 1
ATOM 826 C CA . LYS A 1 102 ? 14.303 5.357 -5.415 1.00 81.88 102 LYS A CA 1
ATOM 827 C C . LYS A 1 102 ? 14.434 4.063 -6.227 1.00 81.88 102 LYS A C 1
ATOM 829 O O . LYS A 1 102 ? 15.476 3.828 -6.827 1.00 81.88 102 LYS A O 1
ATOM 834 N N . ASN A 1 103 ? 13.385 3.239 -6.285 1.00 80.94 103 ASN A N 1
ATOM 835 C CA . ASN A 1 103 ? 13.430 1.986 -7.047 1.00 80.94 103 ASN A CA 1
ATOM 836 C C . ASN A 1 103 ? 13.632 2.261 -8.547 1.00 80.94 103 ASN A C 1
ATOM 838 O O . ASN A 1 103 ? 14.346 1.531 -9.225 1.00 80.94 103 ASN A O 1
ATOM 842 N N . ILE A 1 104 ? 13.006 3.320 -9.072 1.00 76.31 104 ILE A N 1
ATOM 843 C CA . ILE A 1 104 ? 13.140 3.713 -10.480 1.00 76.31 104 ILE A CA 1
ATOM 844 C C . ILE A 1 104 ? 14.570 4.175 -10.778 1.00 76.31 104 ILE A C 1
ATOM 846 O O . ILE A 1 104 ? 15.124 3.802 -11.811 1.00 76.31 104 ILE A O 1
ATOM 850 N N . GLU A 1 105 ? 15.168 4.971 -9.894 1.00 80.38 105 GLU A N 1
ATOM 851 C CA . GLU A 1 105 ? 16.561 5.413 -10.022 1.00 80.38 105 GLU A CA 1
ATOM 852 C C . GLU A 1 105 ? 17.541 4.236 -9.967 1.00 80.38 105 GLU A C 1
ATOM 854 O O . GLU A 1 105 ? 18.442 4.152 -10.801 1.00 80.38 105 GLU A O 1
ATOM 859 N N . GLU A 1 106 ? 17.331 3.289 -9.050 1.00 80.25 106 GLU A N 1
ATOM 860 C CA . GLU A 1 106 ? 18.133 2.065 -8.960 1.00 80.25 106 GLU A CA 1
ATOM 861 C C . GLU A 1 106 ? 18.038 1.231 -10.244 1.00 80.25 106 GLU A C 1
ATOM 863 O O . GLU A 1 106 ? 19.063 0.774 -10.747 1.00 80.25 106 GLU A O 1
ATOM 868 N N . PHE A 1 107 ? 16.844 1.090 -10.831 1.00 77.88 107 PHE A N 1
ATOM 869 C CA . PHE A 1 107 ? 16.683 0.379 -12.103 1.00 77.88 107 PHE A CA 1
ATOM 870 C C . PHE A 1 107 ? 17.361 1.081 -13.272 1.00 77.88 107 PHE A C 1
ATOM 872 O O . PHE A 1 107 ? 17.937 0.406 -14.120 1.00 77.88 107 PHE A O 1
ATOM 879 N N . LYS A 1 108 ? 17.308 2.416 -13.333 1.00 75.75 108 LYS A N 1
ATOM 880 C CA . LYS A 1 108 ? 18.018 3.178 -14.369 1.00 75.75 108 LYS A CA 1
ATOM 881 C C . LYS A 1 108 ? 19.523 2.982 -14.259 1.00 75.75 108 LYS A C 1
ATOM 883 O O . LYS A 1 108 ? 20.168 2.701 -15.259 1.00 75.75 108 LYS A O 1
ATOM 888 N N . LYS A 1 109 ? 20.057 3.059 -13.042 1.00 80.69 109 LYS A N 1
ATOM 889 C CA . LYS A 1 109 ? 21.481 2.857 -12.795 1.00 80.69 109 LYS A CA 1
ATOM 890 C C . LYS A 1 109 ? 21.929 1.439 -13.167 1.00 80.69 109 LYS A C 1
ATOM 892 O O . LYS A 1 109 ? 22.904 1.284 -13.890 1.00 80.69 109 LYS A O 1
ATOM 897 N N . ASP A 1 110 ? 21.197 0.417 -12.723 1.00 77.50 110 ASP A N 1
ATOM 898 C CA . ASP A 1 110 ? 21.481 -0.986 -13.067 1.00 77.50 110 ASP A CA 1
ATOM 899 C C . ASP A 1 110 ? 21.398 -1.210 -14.588 1.00 77.50 110 ASP A C 1
ATOM 901 O O . ASP A 1 110 ? 22.199 -1.933 -15.175 1.00 77.50 110 ASP A O 1
ATOM 905 N N . TYR A 1 111 ? 20.456 -0.550 -15.262 1.00 75.12 111 TYR A N 1
ATOM 906 C CA . TYR A 1 111 ? 20.344 -0.593 -16.717 1.00 75.12 111 TYR A CA 1
ATOM 907 C C . TYR A 1 111 ? 21.566 0.010 -17.429 1.00 75.12 111 TYR A C 1
ATOM 909 O O . TYR A 1 111 ? 22.127 -0.624 -18.324 1.00 75.12 111 TYR A O 1
ATOM 917 N N . GLU A 1 112 ? 21.989 1.208 -17.020 1.00 74.81 112 GLU A N 1
ATOM 918 C CA . GLU A 1 112 ? 23.162 1.906 -17.564 1.00 74.81 112 GLU A CA 1
ATOM 919 C C . GLU A 1 112 ? 24.453 1.099 -17.342 1.00 74.81 112 GLU A C 1
ATOM 921 O O . GLU A 1 112 ? 25.262 0.946 -18.259 1.00 74.81 112 GLU A O 1
ATOM 926 N N . GLU A 1 113 ? 24.623 0.514 -16.153 1.00 78.12 113 GLU A N 1
ATOM 927 C CA . GLU A 1 113 ? 25.795 -0.299 -15.806 1.00 78.12 113 GLU A CA 1
ATOM 928 C C . GLU A 1 113 ? 25.861 -1.617 -16.599 1.00 78.12 113 GLU A C 1
ATOM 930 O O . GLU A 1 113 ? 26.950 -2.037 -16.995 1.00 78.12 113 GLU A O 1
ATOM 935 N N . ASN A 1 114 ? 24.719 -2.261 -16.876 1.00 72.06 114 ASN A N 1
ATOM 936 C CA . ASN A 1 114 ? 24.679 -3.561 -17.558 1.00 72.06 114 ASN A CA 1
ATOM 937 C C . ASN A 1 114 ? 24.764 -3.483 -19.095 1.00 72.06 114 ASN A C 1
ATOM 939 O O . ASN A 1 114 ? 25.144 -4.474 -19.719 1.00 72.06 114 ASN A O 1
ATOM 943 N N . LEU A 1 115 ? 24.406 -2.353 -19.719 1.00 67.69 115 LEU A N 1
ATOM 944 C CA . LEU A 1 115 ? 24.473 -2.175 -21.183 1.00 67.69 115 LEU A CA 1
ATOM 945 C C . LEU A 1 115 ? 25.663 -1.331 -21.660 1.00 67.69 115 LEU A C 1
ATOM 947 O O . LEU A 1 115 ? 25.989 -1.358 -22.848 1.00 67.69 115 LEU A O 1
ATOM 951 N N . GLY A 1 116 ? 26.341 -0.607 -20.766 1.00 63.75 116 GLY A N 1
ATOM 952 C CA . GLY A 1 116 ? 27.487 0.225 -21.133 1.00 63.75 116 GLY A CA 1
ATOM 953 C C . GLY A 1 116 ? 27.150 1.235 -22.241 1.00 63.75 116 GLY A C 1
ATOM 954 O O . GLY A 1 116 ? 26.064 1.809 -22.270 1.00 63.75 116 GLY A O 1
ATOM 955 N N . ALA A 1 117 ? 28.074 1.442 -23.186 1.00 56.19 117 ALA A N 1
ATOM 956 C CA . ALA A 1 117 ? 27.957 2.443 -24.257 1.00 56.19 117 ALA A CA 1
ATOM 957 C C . ALA A 1 117 ? 26.786 2.222 -25.246 1.00 56.19 117 ALA A C 1
ATOM 959 O O . ALA A 1 117 ? 26.492 3.108 -26.047 1.00 56.19 117 ALA A O 1
ATOM 960 N N . GLU A 1 118 ? 26.112 1.067 -25.216 1.00 60.72 118 GLU A N 1
ATOM 961 C CA . GLU A 1 118 ? 24.948 0.794 -26.071 1.00 60.72 118 GLU A CA 1
ATOM 962 C C . GLU A 1 118 ? 23.654 1.425 -25.536 1.00 60.72 118 GLU A C 1
ATOM 964 O O . GLU A 1 118 ? 22.722 1.641 -26.313 1.00 60.72 118 GLU A O 1
ATOM 969 N N . ALA A 1 119 ? 23.598 1.794 -24.250 1.00 59.66 119 ALA A N 1
ATOM 970 C CA . ALA A 1 119 ? 22.435 2.457 -23.657 1.00 59.66 119 ALA A CA 1
ATOM 971 C C . ALA A 1 119 ? 22.123 3.812 -24.323 1.00 59.66 119 ALA A C 1
ATOM 973 O O . ALA A 1 119 ? 20.958 4.103 -24.596 1.00 59.66 119 ALA A O 1
ATOM 974 N N . ASP A 1 120 ? 23.160 4.583 -24.672 1.00 60.69 120 ASP A N 1
ATOM 975 C CA . ASP A 1 120 ? 23.042 5.898 -25.323 1.00 60.69 120 ASP A CA 1
ATOM 976 C C . ASP A 1 120 ? 22.570 5.811 -26.787 1.00 60.69 120 ASP A C 1
ATOM 978 O O . ASP A 1 120 ? 22.118 6.799 -27.366 1.00 60.69 120 ASP A O 1
ATOM 982 N N . SER A 1 121 ? 22.670 4.627 -27.403 1.00 66.88 121 SER A N 1
ATOM 983 C CA . SER A 1 121 ? 22.272 4.383 -28.798 1.00 66.88 121 SER A CA 1
ATOM 984 C C . SER A 1 121 ? 20.801 3.988 -28.964 1.00 66.88 121 SER A C 1
ATOM 986 O O . SER A 1 121 ? 20.297 3.911 -30.088 1.00 66.88 121 SER A O 1
ATOM 988 N N . LEU A 1 122 ? 20.101 3.728 -27.858 1.00 67.38 122 LEU A N 1
ATOM 989 C CA . LEU A 1 122 ? 18.715 3.288 -27.875 1.00 67.38 122 LEU A CA 1
ATOM 990 C C . LEU A 1 122 ? 17.767 4.479 -27.991 1.00 67.38 122 LEU A C 1
ATOM 992 O O . LEU A 1 122 ? 17.956 5.526 -27.376 1.00 67.38 122 LEU A O 1
ATOM 996 N N . SER A 1 123 ? 16.693 4.301 -28.759 1.00 77.62 123 SER A N 1
ATOM 997 C CA . SER A 1 123 ? 15.603 5.270 -28.759 1.00 77.62 123 SER A CA 1
ATOM 998 C C . SER A 1 123 ? 14.941 5.336 -27.378 1.00 77.62 123 SER A C 1
ATOM 1000 O O . SER A 1 123 ? 14.930 4.360 -26.623 1.00 77.62 123 SER A O 1
ATOM 1002 N N . GLU A 1 124 ? 14.324 6.475 -27.063 1.00 76.94 124 GLU A N 1
ATOM 1003 C CA . GLU A 1 124 ? 13.601 6.676 -25.800 1.00 76.94 124 GLU A CA 1
ATOM 1004 C C . GLU A 1 124 ? 12.529 5.592 -25.557 1.00 76.94 124 GLU A C 1
ATOM 1006 O O . GLU A 1 124 ? 12.307 5.161 -24.425 1.00 76.94 124 GLU A O 1
ATOM 1011 N N . ASP A 1 125 ? 11.895 5.100 -26.623 1.00 75.88 125 ASP A N 1
ATOM 1012 C CA . ASP A 1 125 ? 10.893 4.035 -26.542 1.00 75.88 125 ASP A CA 1
ATOM 1013 C C . ASP A 1 125 ? 11.513 2.668 -26.234 1.00 75.88 125 ASP A C 1
ATOM 1015 O O . ASP A 1 125 ? 10.977 1.918 -25.413 1.00 75.88 125 ASP A O 1
ATOM 1019 N N . ALA A 1 126 ? 12.667 2.351 -26.831 1.00 73.38 126 ALA A N 1
ATOM 1020 C CA . ALA A 1 126 ? 13.405 1.131 -26.516 1.00 73.38 126 ALA A CA 1
ATOM 1021 C C . ALA A 1 126 ? 13.898 1.145 -25.059 1.00 73.38 126 ALA A C 1
ATOM 1023 O O . ALA A 1 126 ? 13.772 0.139 -24.358 1.00 73.38 126 ALA A O 1
ATOM 1024 N N . LEU A 1 127 ? 14.351 2.306 -24.573 1.00 69.38 127 LEU A N 1
ATOM 1025 C CA . LEU A 1 127 ? 14.727 2.518 -23.175 1.00 69.38 127 LEU A CA 1
ATOM 1026 C C . LEU A 1 127 ? 13.540 2.285 -22.226 1.00 69.38 127 LEU A C 1
ATOM 1028 O O . LEU A 1 127 ? 13.649 1.531 -21.258 1.00 69.38 127 LEU A O 1
ATOM 1032 N N . LYS A 1 128 ? 12.373 2.875 -22.517 1.00 73.81 128 LYS A N 1
ATOM 1033 C CA . LYS A 1 128 ? 11.144 2.669 -21.726 1.00 73.81 128 LYS A CA 1
ATOM 1034 C C . LYS A 1 128 ? 10.721 1.202 -21.695 1.00 73.81 128 LYS A C 1
ATOM 1036 O O . LYS A 1 128 ? 10.325 0.702 -20.640 1.00 73.81 128 LYS A O 1
ATOM 1041 N N . MET A 1 129 ? 10.804 0.508 -22.829 1.00 76.25 129 MET A N 1
ATOM 1042 C CA . MET A 1 129 ? 10.464 -0.911 -22.920 1.00 76.25 129 MET A CA 1
ATOM 1043 C C . MET A 1 129 ? 11.426 -1.771 -22.095 1.00 76.25 129 MET A C 1
ATOM 1045 O O . MET A 1 129 ? 10.981 -2.645 -21.350 1.00 76.25 129 MET A O 1
ATOM 1049 N N . ALA A 1 130 ? 12.727 -1.499 -22.171 1.00 72.94 130 ALA A N 1
ATOM 1050 C CA . ALA A 1 130 ? 13.731 -2.253 -21.437 1.00 72.94 130 ALA A CA 1
ATOM 1051 C C . ALA A 1 130 ? 13.638 -2.029 -19.917 1.00 72.94 130 ALA A C 1
ATOM 1053 O O . ALA A 1 130 ? 13.640 -3.002 -19.158 1.00 72.94 130 ALA A O 1
ATOM 1054 N N . LEU A 1 131 ? 13.418 -0.785 -19.475 1.00 71.19 131 LEU A N 1
ATOM 1055 C CA . LEU A 1 131 ? 13.108 -0.470 -18.075 1.00 71.19 131 LEU A CA 1
ATOM 1056 C C . LEU A 1 131 ? 11.835 -1.190 -17.606 1.00 71.19 131 LEU A C 1
ATOM 1058 O O . LEU A 1 131 ? 11.808 -1.757 -16.515 1.00 71.19 131 LEU A O 1
ATOM 1062 N N . GLY A 1 132 ? 10.794 -1.234 -18.446 1.00 74.94 132 GLY A N 1
ATOM 1063 C CA . GLY A 1 132 ? 9.572 -1.991 -18.171 1.00 74.94 132 GLY A CA 1
ATOM 1064 C C . GLY A 1 132 ? 9.822 -3.493 -17.984 1.00 74.94 132 GLY A C 1
ATOM 1065 O O . GLY A 1 132 ? 9.278 -4.101 -17.064 1.00 74.94 132 GLY A O 1
ATOM 1066 N N . LEU A 1 133 ? 10.684 -4.095 -18.806 1.00 74.94 133 LEU A N 1
ATOM 1067 C CA . LEU A 1 133 ? 11.067 -5.505 -18.682 1.00 74.94 133 LEU A CA 1
ATOM 1068 C C . LEU A 1 133 ? 11.915 -5.778 -17.433 1.00 74.94 133 LEU A C 1
ATOM 1070 O O . LEU A 1 133 ? 11.734 -6.814 -16.789 1.00 74.94 133 LEU A O 1
ATOM 1074 N N . MET A 1 134 ? 12.819 -4.868 -17.062 1.00 72.94 134 MET A N 1
ATOM 1075 C CA . MET A 1 134 ? 13.590 -4.980 -15.818 1.00 72.94 134 MET A CA 1
ATOM 1076 C C . MET A 1 134 ? 12.691 -4.902 -14.593 1.00 72.94 134 MET A C 1
ATOM 1078 O O . MET A 1 134 ? 12.788 -5.754 -13.712 1.00 72.94 134 MET A O 1
ATOM 1082 N N . VAL A 1 135 ? 11.758 -3.950 -14.590 1.00 73.94 135 VAL A N 1
ATOM 1083 C CA . VAL A 1 135 ? 10.697 -3.858 -13.588 1.00 73.94 135 VAL A CA 1
ATOM 1084 C C . VAL A 1 135 ? 9.983 -5.199 -13.453 1.00 73.94 135 VAL A C 1
ATOM 1086 O O . VAL A 1 135 ? 9.891 -5.712 -12.342 1.00 73.94 135 VAL A O 1
ATOM 1089 N N . ILE A 1 136 ? 9.563 -5.811 -14.568 1.00 75.19 136 ILE A N 1
ATOM 1090 C CA . ILE A 1 136 ? 8.883 -7.113 -14.558 1.00 75.19 136 ILE A CA 1
ATOM 1091 C C . ILE A 1 136 ? 9.755 -8.210 -13.933 1.00 75.19 136 ILE A C 1
ATOM 1093 O O . ILE A 1 136 ? 9.284 -8.968 -13.084 1.00 75.19 136 ILE A O 1
ATOM 1097 N N . LYS A 1 137 ? 11.040 -8.281 -14.294 1.00 75.94 137 LYS A N 1
ATOM 1098 C CA . LYS A 1 137 ? 11.981 -9.255 -13.710 1.00 75.94 137 LYS A CA 1
ATOM 1099 C C . LYS A 1 137 ? 12.152 -9.071 -12.202 1.00 75.94 137 LYS A C 1
ATOM 1101 O O . LYS A 1 137 ? 12.348 -10.052 -11.486 1.00 75.94 137 LYS A O 1
ATOM 1106 N N . GLN A 1 138 ? 12.070 -7.833 -11.725 1.00 78.75 138 GLN A N 1
ATOM 1107 C CA . GLN A 1 138 ? 12.271 -7.483 -10.323 1.00 78.75 138 GLN A CA 1
ATOM 1108 C C . GLN A 1 138 ? 10.970 -7.359 -9.522 1.00 78.75 138 GLN A C 1
ATOM 1110 O O . GLN A 1 138 ? 11.041 -7.060 -8.333 1.00 78.75 138 GLN A O 1
ATOM 1115 N N . ILE A 1 139 ? 9.804 -7.664 -10.109 1.00 80.44 139 ILE A N 1
ATOM 1116 C CA . ILE A 1 139 ? 8.489 -7.562 -9.451 1.00 80.44 139 ILE A CA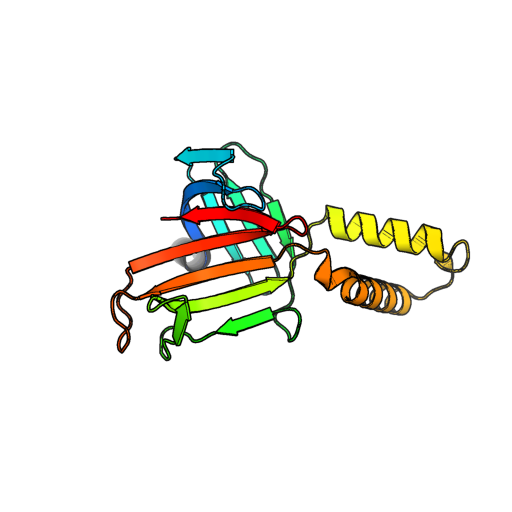 1
ATOM 1117 C C . ILE A 1 139 ? 8.487 -8.186 -8.048 1.00 80.44 139 ILE A C 1
ATOM 1119 O O . ILE A 1 139 ? 7.997 -7.584 -7.100 1.00 80.44 139 ILE A O 1
ATOM 1123 N N . LYS A 1 140 ? 9.092 -9.370 -7.887 1.00 80.94 140 LYS A N 1
ATOM 1124 C CA . LYS A 1 140 ? 9.126 -10.098 -6.604 1.00 80.94 140 LYS A CA 1
ATOM 1125 C C . LYS A 1 140 ? 9.928 -9.391 -5.503 1.00 80.94 140 LYS A C 1
ATOM 1127 O O . LYS A 1 140 ? 9.816 -9.759 -4.339 1.00 80.94 140 LYS A O 1
ATOM 1132 N N . ASN A 1 141 ? 10.770 -8.428 -5.869 1.00 85.00 141 ASN A N 1
ATOM 1133 C CA . ASN A 1 141 ? 11.581 -7.643 -4.942 1.00 85.00 141 ASN A CA 1
ATOM 1134 C C . ASN A 1 141 ? 10.915 -6.320 -4.548 1.00 85.00 141 ASN A C 1
ATOM 1136 O O . ASN A 1 141 ? 11.450 -5.613 -3.695 1.00 85.00 141 ASN A O 1
ATOM 1140 N N . LEU A 1 142 ? 9.793 -5.972 -5.177 1.00 89.00 142 LEU A N 1
ATOM 1141 C CA . LEU A 1 142 ? 9.113 -4.709 -4.953 1.00 89.00 142 LEU A CA 1
ATOM 1142 C C . LEU A 1 142 ? 8.122 -4.804 -3.792 1.00 89.00 142 LEU A C 1
ATOM 1144 O O . LEU A 1 142 ? 7.547 -5.868 -3.547 1.00 89.00 142 LEU A O 1
ATOM 1148 N N . PRO A 1 143 ? 7.906 -3.694 -3.069 1.00 92.56 143 PRO A N 1
ATOM 1149 C CA . PRO A 1 143 ? 6.876 -3.646 -2.052 1.00 92.56 143 PRO A CA 1
ATOM 1150 C C . PRO A 1 143 ? 5.483 -3.786 -2.673 1.00 92.56 143 PRO A C 1
ATOM 1152 O O . PRO A 1 143 ? 5.222 -3.354 -3.798 1.00 92.56 143 PRO A O 1
ATOM 1155 N N . THR A 1 144 ? 4.575 -4.370 -1.900 1.00 94.81 144 THR A N 1
ATOM 1156 C CA . THR A 1 144 ? 3.149 -4.453 -2.234 1.00 94.81 144 THR A CA 1
ATOM 1157 C C . THR A 1 144 ? 2.365 -3.600 -1.253 1.00 94.81 144 THR A C 1
ATOM 1159 O O . THR A 1 144 ? 2.541 -3.751 -0.042 1.00 94.81 144 THR A O 1
ATOM 1162 N N . ILE A 1 145 ? 1.511 -2.712 -1.759 1.00 96.38 145 ILE A N 1
ATOM 1163 C CA . ILE A 1 145 ? 0.542 -1.978 -0.945 1.00 96.38 145 ILE A CA 1
ATOM 1164 C C . ILE A 1 145 ? -0.811 -2.655 -1.090 1.00 96.38 145 ILE A C 1
ATOM 1166 O O . ILE A 1 145 ? -1.321 -2.787 -2.201 1.00 96.38 145 ILE A O 1
ATOM 1170 N N . THR A 1 146 ? -1.407 -3.037 0.033 1.00 95.19 146 THR A N 1
ATOM 1171 C CA . THR A 1 146 ? -2.758 -3.593 0.068 1.00 95.19 146 THR A CA 1
ATOM 1172 C C . THR A 1 146 ? -3.694 -2.633 0.777 1.00 95.19 146 THR A C 1
ATOM 1174 O O . THR A 1 146 ? -3.405 -2.177 1.883 1.00 95.19 146 THR A O 1
ATOM 1177 N N . PHE A 1 147 ? -4.830 -2.360 0.146 1.00 93.81 147 PHE A N 1
ATOM 1178 C CA . PHE A 1 147 ? -5.983 -1.710 0.753 1.00 93.81 147 PHE A CA 1
ATOM 1179 C C . PHE A 1 147 ? -6.996 -2.793 1.093 1.00 93.81 147 PHE A C 1
ATOM 1181 O O . PHE A 1 147 ? -7.404 -3.534 0.203 1.00 93.81 147 PHE A O 1
ATOM 1188 N N . ARG A 1 148 ? -7.410 -2.878 2.355 1.00 92.62 148 ARG A N 1
ATOM 1189 C CA . ARG A 1 148 ? -8.416 -3.836 2.813 1.00 92.62 148 ARG A CA 1
ATOM 1190 C C . ARG A 1 148 ? -9.515 -3.108 3.554 1.00 92.62 148 ARG A C 1
ATOM 1192 O O . ARG A 1 148 ? -9.246 -2.397 4.523 1.00 92.62 148 ARG A O 1
ATOM 1199 N N . THR A 1 149 ? -10.746 -3.374 3.151 1.00 91.00 149 THR A N 1
ATOM 1200 C CA . THR A 1 149 ? -11.931 -2.942 3.881 1.00 91.00 149 THR A CA 1
ATOM 1201 C C . THR A 1 149 ? -12.630 -4.172 4.426 1.00 91.00 149 THR A C 1
ATOM 1203 O O . THR A 1 149 ? -12.943 -5.103 3.687 1.00 91.00 149 THR A O 1
ATOM 1206 N N . ILE A 1 150 ? -12.883 -4.171 5.731 1.00 90.25 150 ILE A N 1
ATOM 1207 C CA . ILE A 1 150 ? -13.543 -5.273 6.428 1.00 90.25 150 ILE A CA 1
ATOM 1208 C C . ILE A 1 150 ? -15.013 -4.913 6.645 1.00 90.25 150 ILE A C 1
ATOM 1210 O O . ILE A 1 150 ? -15.335 -3.843 7.175 1.00 90.25 150 ILE A O 1
ATOM 1214 N N . SER A 1 151 ? -15.899 -5.831 6.266 1.00 89.25 151 SER A N 1
ATOM 1215 C CA . SER A 1 151 ? -17.326 -5.766 6.568 1.00 89.25 151 SER A CA 1
ATOM 1216 C C . SER A 1 151 ? -17.617 -6.349 7.955 1.00 89.25 151 SER A C 1
ATOM 1218 O O . SER A 1 151 ? -16.909 -7.226 8.454 1.00 89.25 151 SER A O 1
ATOM 1220 N N . ARG A 1 152 ? -18.671 -5.861 8.612 1.00 87.31 152 ARG A N 1
ATOM 1221 C CA . ARG A 1 152 ? -19.201 -6.449 9.851 1.00 87.31 152 ARG A CA 1
ATOM 1222 C C . ARG A 1 152 ? -19.950 -7.753 9.590 1.00 87.31 152 ARG A C 1
ATOM 1224 O O . ARG A 1 152 ? -19.963 -8.598 10.479 1.00 87.31 152 ARG A O 1
ATOM 1231 N N . TYR A 1 153 ? -20.542 -7.893 8.405 1.00 84.62 153 TYR A N 1
ATOM 1232 C CA . TYR A 1 153 ? -21.324 -9.054 7.983 1.00 84.62 153 TYR A CA 1
ATOM 1233 C C . TYR A 1 153 ? -20.772 -9.639 6.680 1.00 84.62 153 TYR A C 1
ATOM 1235 O O . TYR A 1 153 ? -20.143 -8.939 5.888 1.00 84.62 153 TYR A O 1
ATOM 1243 N N . ASP A 1 154 ? -21.023 -10.922 6.462 1.00 83.06 154 ASP A N 1
ATOM 1244 C CA . ASP A 1 154 ? -20.585 -11.718 5.313 1.00 83.06 154 ASP A CA 1
ATOM 1245 C C . ASP A 1 154 ? -21.454 -11.523 4.059 1.00 83.06 154 ASP A C 1
ATOM 1247 O O . ASP A 1 154 ? -20.934 -11.534 2.948 1.00 83.06 154 ASP A O 1
ATOM 1251 N N . PHE A 1 155 ? -22.759 -11.285 4.218 1.00 79.31 155 PHE A N 1
ATOM 1252 C CA . PHE A 1 155 ? -23.712 -11.156 3.100 1.00 79.31 155 PHE A CA 1
ATOM 1253 C C . PHE A 1 155 ? -24.107 -9.714 2.739 1.00 79.31 155 PHE A C 1
ATOM 1255 O O . PHE A 1 155 ? -24.797 -9.494 1.745 1.00 79.31 155 PHE A O 1
ATOM 1262 N N . THR A 1 156 ? -23.737 -8.720 3.550 1.00 81.75 156 THR A N 1
ATOM 1263 C CA . THR A 1 156 ? -24.054 -7.306 3.298 1.00 81.75 156 THR A CA 1
ATOM 1264 C C . THR A 1 156 ? -22.932 -6.408 3.787 1.00 81.75 156 THR A C 1
ATOM 1266 O O . THR A 1 156 ? -22.299 -6.687 4.807 1.00 81.75 156 THR A O 1
ATOM 1269 N N . PHE A 1 157 ? -22.676 -5.317 3.066 1.00 81.81 157 PHE A N 1
ATOM 1270 C CA . PHE A 1 157 ? -21.631 -4.382 3.447 1.00 81.81 157 PHE A CA 1
ATOM 1271 C C . PHE A 1 157 ? -22.104 -3.456 4.568 1.00 81.81 157 PHE A C 1
ATOM 1273 O O . PHE A 1 157 ? -22.830 -2.486 4.338 1.00 81.81 157 PHE A O 1
ATOM 1280 N N . GLU A 1 158 ? -21.602 -3.706 5.774 1.00 86.88 158 GLU A N 1
ATOM 1281 C CA . GLU A 1 158 ? -21.595 -2.722 6.853 1.00 86.88 158 GLU A CA 1
ATOM 1282 C C . GLU A 1 158 ? -20.153 -2.481 7.291 1.00 86.88 158 GLU A C 1
ATOM 1284 O O . GLU A 1 158 ? -19.439 -3.406 7.663 1.00 86.88 158 GLU A O 1
ATOM 1289 N N . TYR A 1 159 ? -19.705 -1.229 7.244 1.00 80.56 159 TYR A N 1
ATOM 1290 C CA . TYR A 1 159 ? -18.308 -0.882 7.487 1.00 80.56 159 TYR A CA 1
ATOM 1291 C C . TYR A 1 159 ? -17.841 -1.256 8.909 1.00 80.56 159 TYR A C 1
ATOM 1293 O O . TYR A 1 159 ? -18.415 -0.803 9.909 1.00 80.56 159 TYR A O 1
ATOM 1301 N N . LYS A 1 160 ? -16.764 -2.049 9.013 1.00 81.69 160 LYS A N 1
ATOM 1302 C CA . LYS A 1 160 ? -16.078 -2.347 10.281 1.00 81.69 160 LYS A CA 1
ATOM 1303 C C . LYS A 1 160 ? -14.810 -1.516 10.439 1.00 81.69 160 LYS A C 1
ATOM 1305 O O . LYS A 1 160 ? -14.687 -0.785 11.417 1.00 81.69 160 LYS A O 1
ATOM 1310 N N . THR A 1 161 ? -13.872 -1.648 9.504 1.00 81.88 161 THR A N 1
ATOM 1311 C CA . THR A 1 161 ? -12.590 -0.933 9.521 1.00 81.88 161 THR A CA 1
ATOM 1312 C C . THR A 1 161 ? -11.935 -0.946 8.137 1.00 81.88 161 THR A C 1
ATOM 1314 O O . THR A 1 161 ? -12.216 -1.834 7.328 1.00 81.88 161 THR A O 1
ATOM 1317 N N . ASP A 1 162 ? -11.045 0.018 7.906 1.00 82.81 162 ASP A N 1
ATOM 1318 C CA . ASP A 1 162 ? -10.120 0.064 6.777 1.00 82.81 162 ASP A CA 1
ATOM 1319 C C . ASP A 1 162 ? -8.699 -0.093 7.292 1.00 82.81 162 ASP A C 1
ATOM 1321 O O . ASP A 1 162 ? -8.289 0.549 8.268 1.00 82.81 162 ASP A O 1
ATOM 1325 N N . MET A 1 163 ? -7.921 -0.882 6.568 1.00 90.31 163 MET A N 1
ATOM 1326 C CA . MET A 1 163 ? -6.500 -1.034 6.799 1.00 90.31 163 MET A CA 1
ATOM 1327 C C . MET A 1 163 ? -5.757 -0.848 5.486 1.00 90.31 163 MET A C 1
ATOM 1329 O O . MET A 1 163 ? -6.198 -1.303 4.430 1.00 90.31 163 MET A O 1
ATOM 1333 N N . VAL A 1 164 ? -4.602 -0.204 5.568 1.00 92.50 164 VAL A N 1
ATOM 1334 C CA . VAL A 1 164 ? -3.626 -0.193 4.480 1.00 92.50 164 VAL A CA 1
ATOM 1335 C C . VAL A 1 164 ? -2.344 -0.761 5.026 1.00 92.50 164 VAL A C 1
ATOM 1337 O O . VAL A 1 164 ? -1.943 -0.398 6.127 1.00 92.50 164 VAL A O 1
ATOM 1340 N N . TRP A 1 165 ? -1.673 -1.631 4.286 1.00 93.69 165 TRP A N 1
ATOM 1341 C CA . TRP A 1 165 ? -0.324 -2.024 4.663 1.00 93.69 165 TRP A CA 1
ATOM 1342 C C . TRP A 1 165 ? 0.612 -2.093 3.479 1.00 93.69 165 TRP A C 1
ATOM 1344 O O . TRP A 1 165 ? 0.207 -2.346 2.349 1.00 93.69 165 TRP A O 1
ATOM 1354 N N . ILE A 1 166 ? 1.886 -1.886 3.784 1.00 94.94 166 ILE A N 1
ATOM 1355 C CA . ILE A 1 166 ? 2.999 -2.076 2.867 1.00 94.94 166 ILE A CA 1
ATOM 1356 C C . ILE A 1 166 ? 3.719 -3.339 3.311 1.00 94.94 166 ILE A C 1
ATOM 1358 O O . ILE A 1 166 ? 4.179 -3.405 4.452 1.00 94.94 166 ILE A O 1
ATOM 1362 N N . LYS A 1 167 ? 3.814 -4.332 2.430 1.00 93.94 167 LYS A N 1
ATOM 1363 C CA . LYS A 1 167 ? 4.631 -5.531 2.626 1.00 93.94 167 LYS A CA 1
ATOM 1364 C C . LYS A 1 167 ? 5.932 -5.379 1.851 1.00 93.94 167 LYS A C 1
ATOM 1366 O O . LYS A 1 167 ? 5.904 -5.134 0.646 1.00 93.94 167 LYS A O 1
ATOM 1371 N N . PHE A 1 168 ? 7.057 -5.533 2.537 1.00 91.75 168 PHE A N 1
ATOM 1372 C CA . PHE A 1 168 ? 8.390 -5.436 1.949 1.00 91.75 168 PHE A CA 1
ATOM 1373 C C . PHE A 1 168 ? 8.932 -6.818 1.566 1.00 91.75 168 PHE A C 1
ATOM 1375 O O . PHE A 1 168 ? 8.446 -7.853 2.030 1.00 91.75 168 PHE A O 1
ATOM 1382 N N . LYS A 1 169 ? 9.975 -6.833 0.726 1.00 89.31 169 LYS A N 1
ATOM 1383 C CA . LYS A 1 169 ? 10.645 -8.057 0.253 1.00 89.31 169 LYS A CA 1
ATOM 1384 C C . LYS A 1 169 ? 11.127 -8.958 1.392 1.00 89.31 169 LYS A C 1
ATOM 1386 O O . LYS A 1 169 ? 11.097 -10.178 1.267 1.00 89.31 169 LYS A O 1
ATOM 1391 N N . ASP A 1 170 ? 11.605 -8.363 2.479 1.00 89.25 170 ASP A N 1
ATOM 1392 C CA . ASP A 1 170 ? 12.133 -9.087 3.638 1.00 89.25 170 ASP A CA 1
ATOM 1393 C C . ASP A 1 170 ? 11.045 -9.769 4.487 1.00 89.25 170 ASP A C 1
ATOM 1395 O O . ASP A 1 170 ? 11.376 -10.485 5.428 1.00 89.25 170 ASP A O 1
ATOM 1399 N N . GLY A 1 171 ? 9.768 -9.576 4.140 1.00 88.88 171 GLY A N 1
ATOM 1400 C CA . GLY A 1 171 ? 8.609 -10.097 4.860 1.00 88.88 171 GLY A CA 1
ATOM 1401 C C . GLY A 1 171 ? 8.055 -9.137 5.910 1.00 88.88 171 GLY A C 1
ATOM 1402 O O . GLY A 1 171 ? 6.939 -9.349 6.377 1.00 88.88 171 GLY A O 1
ATOM 1403 N N . SER A 1 172 ? 8.780 -8.065 6.241 1.00 93.19 172 SER A N 1
ATOM 1404 C CA . SER A 1 172 ? 8.313 -7.053 7.185 1.00 93.19 172 SER A CA 1
ATOM 1405 C C . SER A 1 172 ? 7.138 -6.257 6.612 1.00 93.19 172 SER A C 1
ATOM 1407 O O . SER A 1 172 ? 6.947 -6.164 5.392 1.00 93.19 172 SER A O 1
ATOM 1409 N N . ARG A 1 173 ? 6.337 -5.644 7.490 1.00 95.50 173 ARG A N 1
ATOM 1410 C CA . ARG A 1 173 ? 5.153 -4.880 7.072 1.00 95.50 173 ARG A CA 1
ATOM 1411 C C . ARG A 1 173 ? 4.899 -3.650 7.925 1.00 95.50 173 ARG A C 1
ATOM 1413 O O . ARG A 1 173 ? 5.139 -3.659 9.127 1.00 95.50 173 ARG A O 1
ATOM 1420 N N . ILE A 1 174 ? 4.395 -2.593 7.302 1.00 95.19 174 ILE A N 1
ATOM 1421 C CA . ILE A 1 174 ? 3.866 -1.413 7.999 1.00 95.19 174 ILE A CA 1
ATOM 1422 C C . ILE A 1 174 ? 2.364 -1.397 7.786 1.00 95.19 174 ILE A C 1
ATOM 1424 O O . ILE A 1 174 ? 1.929 -1.436 6.641 1.00 95.19 174 ILE A O 1
ATOM 1428 N N . ILE A 1 175 ? 1.592 -1.334 8.867 1.00 94.94 175 ILE A N 1
ATOM 1429 C CA . ILE A 1 175 ? 0.130 -1.337 8.842 1.00 94.94 175 ILE A CA 1
ATOM 1430 C C . ILE A 1 175 ? -0.396 -0.000 9.361 1.00 94.94 175 ILE A C 1
ATOM 143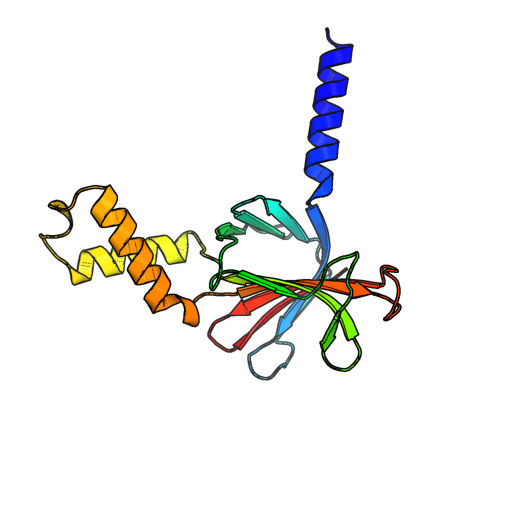2 O O . ILE A 1 175 ? -0.060 0.424 10.466 1.00 94.94 175 ILE A O 1
ATOM 1436 N N . TYR A 1 176 ? -1.267 0.621 8.577 1.00 93.94 176 TYR A N 1
ATOM 1437 C CA . TYR A 1 176 ? -2.048 1.806 8.893 1.00 93.94 176 TYR A CA 1
ATOM 1438 C C . TYR A 1 176 ? -3.485 1.374 9.190 1.00 93.94 176 TYR A C 1
ATOM 1440 O O . TYR A 1 176 ? -4.100 0.667 8.391 1.00 93.94 176 TYR A O 1
ATOM 1448 N N . SER A 1 177 ? -4.027 1.788 10.334 1.00 91.12 177 SER A N 1
ATOM 1449 C CA . SER A 1 177 ? -5.388 1.432 10.765 1.00 91.12 177 SER A CA 1
ATOM 1450 C C . SER A 1 177 ? -6.169 2.650 11.264 1.00 91.12 177 SER A C 1
ATOM 1452 O O . SER A 1 177 ? -5.579 3.675 11.637 1.00 91.12 177 SER A O 1
ATOM 1454 N N . LYS A 1 178 ? -7.501 2.547 11.187 1.00 85.81 178 LYS A N 1
ATOM 1455 C CA . LYS A 1 178 ? -8.467 3.535 11.681 1.00 85.81 178 LYS A CA 1
ATOM 1456 C C . LYS A 1 178 ? -9.097 3.092 12.991 1.00 85.81 178 LYS A C 1
ATOM 1458 O O . LYS A 1 178 ? -9.461 1.896 13.078 1.00 85.81 178 LYS A O 1
#

Foldseek 3Di:
DVVVVVVVVVVVVVVQVPFKDWFQKKWKAALVRDTPDIDRWIWIWGDDQFWIWIRTPPDDIWIKGFHPDPPQKDKAAAQQGWDCPDDNFIFIKMKGFIDTPVNLVVLVVVVCVVCPPCQVVDDPVRNVVVSVVVCVVCSLQTKMKMWTFTAPDRNHRDGDWIKIKIQGNSNMMMITID

Radius of gyration: 19.63 Å; chains: 1; bounding box: 52×52×46 Å

Secondary structure (DSSP, 8-state):
-HHHHHHHHHHHHHHHGGGEEEE-EEEEE-TTS-EEEEE---EEEEE-SSEEEEEETTSPPEEEE---STTTEEEE-BTTB-EEEETTEEEEEEEEE-EEHHHHHHHHHHHHHHHGGGGGGS-HHHHHHHHHHHHHHHGGGS-EEEEEEEESSSSS--EEEEEEEEE-TTS-EEEEE-